Protein AF-A0A813E9H4-F1 (afdb_monomer_lite)

Radius of gyration: 18.12 Å; chains: 1; bounding box: 46×36×46 Å

Secondary structure (DSSP, 8-state):
-HHHHHH-HHHHHHHHHHHHHHHHHHHHHHTTT-EEEEETTS-EEEE-TTSEEEEE-TTS-EEEEEEEE-TTS-EEETTEEE--S--SSEEEEEESS-TTSEEEEEE-HHHHHHHHHHHT---------

Structure (mmCIF, N/CA/C/O backbone):
data_AF-A0A813E9H4-F1
#
_entry.id   AF-A0A813E9H4-F1
#
loop_
_atom_site.group_PDB
_atom_site.id
_atom_site.type_symbol
_atom_site.label_atom_id
_atom_site.label_alt_id
_atom_site.label_comp_id
_atom_site.label_asym_id
_atom_site.label_entity_id
_atom_site.label_seq_id
_atom_site.pdbx_PDB_ins_code
_atom_site.Cartn_x
_atom_site.Cartn_y
_atom_site.Cartn_z
_atom_site.occupancy
_atom_site.B_iso_or_equiv
_atom_site.auth_seq_id
_atom_site.auth_comp_id
_atom_site.auth_asym_id
_atom_site.auth_atom_id
_atom_site.pdbx_PDB_model_num
ATOM 1 N N . ASP A 1 1 ? -19.230 19.187 16.809 1.00 62.56 1 ASP A N 1
ATOM 2 C CA . ASP A 1 1 ? -20.503 19.617 17.437 1.00 62.56 1 ASP A CA 1
ATOM 3 C C . ASP A 1 1 ? -21.783 19.144 16.755 1.00 62.56 1 ASP A C 1
ATOM 5 O O . ASP A 1 1 ? -22.617 18.566 17.444 1.00 62.56 1 ASP A O 1
ATOM 9 N N . MET A 1 2 ? -21.968 19.304 15.435 1.00 72.81 2 MET A N 1
ATOM 10 C CA . MET A 1 2 ? -23.212 18.841 14.778 1.00 72.81 2 MET A CA 1
ATOM 11 C C . MET A 1 2 ? -23.450 17.320 14.848 1.00 72.81 2 MET A C 1
ATOM 13 O O . MET A 1 2 ? -24.586 16.900 15.048 1.00 72.81 2 MET A O 1
ATOM 17 N N . ALA A 1 3 ? -22.410 16.489 14.706 1.00 70.56 3 ALA A N 1
ATOM 18 C CA . ALA A 1 3 ? -22.546 15.026 14.771 1.00 70.56 3 ALA A CA 1
ATOM 19 C C . ALA A 1 3 ? -22.901 14.532 16.186 1.00 70.56 3 ALA A C 1
ATOM 21 O O . ALA A 1 3 ? -23.808 13.721 16.355 1.00 70.56 3 ALA A O 1
ATOM 22 N N . ARG A 1 4 ? -22.241 15.102 17.200 1.00 73.81 4 ARG A N 1
ATOM 23 C CA . ARG A 1 4 ? -22.442 14.797 18.621 1.00 73.81 4 ARG A CA 1
ATOM 24 C C . ARG A 1 4 ? -23.876 15.089 19.081 1.00 73.81 4 ARG A C 1
ATOM 26 O O . ARG A 1 4 ? -24.523 14.228 19.663 1.00 73.81 4 ARG A O 1
ATOM 33 N N . ARG A 1 5 ? -24.438 16.240 18.682 1.00 76.94 5 ARG A N 1
ATOM 34 C CA . ARG A 1 5 ? -25.845 16.601 18.961 1.00 76.94 5 ARG A CA 1
ATOM 35 C C . ARG A 1 5 ? -26.882 15.674 18.314 1.00 76.94 5 ARG A C 1
ATOM 37 O O . ARG A 1 5 ? -27.990 15.578 18.824 1.00 76.94 5 ARG A O 1
ATOM 44 N N . ARG A 1 6 ? -26.560 15.029 17.187 1.00 77.12 6 ARG A N 1
ATOM 45 C CA . ARG A 1 6 ? -27.494 14.152 16.451 1.00 77.12 6 ARG A CA 1
ATOM 46 C C . ARG A 1 6 ? -27.458 12.697 16.915 1.00 77.12 6 ARG A C 1
ATOM 48 O O . ARG A 1 6 ? -28.466 12.011 16.807 1.00 77.12 6 ARG A O 1
ATOM 55 N N . LEU A 1 7 ? -26.303 12.224 17.373 1.00 76.19 7 LEU A N 1
ATOM 56 C CA . LEU A 1 7 ? -26.088 10.826 17.759 1.00 76.19 7 LEU A CA 1
ATOM 57 C C . LEU A 1 7 ? -26.223 10.600 19.269 1.00 76.19 7 LEU A C 1
ATOM 59 O O . LEU A 1 7 ? -26.486 9.473 19.683 1.00 76.19 7 LEU A O 1
ATOM 63 N N . GLY A 1 8 ? -26.066 11.662 20.065 1.00 85.00 8 GLY A N 1
ATOM 64 C CA . GLY A 1 8 ? -25.872 11.573 21.507 1.00 85.00 8 GLY A CA 1
ATOM 65 C C . GLY A 1 8 ? -24.412 11.271 21.850 1.00 85.00 8 GLY A C 1
ATOM 66 O O . GLY A 1 8 ? -23.710 10.606 21.086 1.00 85.00 8 GLY A O 1
ATOM 67 N N . ASP A 1 9 ? -23.963 11.768 23.002 1.00 83.25 9 ASP A N 1
ATOM 68 C CA . ASP A 1 9 ? -22.560 11.708 23.436 1.00 83.25 9 ASP A CA 1
ATOM 69 C C . ASP A 1 9 ? -22.015 10.273 23.460 1.00 83.25 9 ASP A C 1
ATOM 71 O O . ASP A 1 9 ? -21.026 9.988 22.795 1.00 83.25 9 ASP A O 1
ATOM 75 N N . ALA A 1 10 ? -22.732 9.335 24.087 1.00 81.38 10 ALA A N 1
ATOM 76 C CA . ALA A 1 10 ? -22.283 7.946 24.202 1.00 81.38 10 ALA A CA 1
ATOM 77 C C . ALA A 1 10 ? -22.072 7.248 22.844 1.00 81.38 10 ALA A C 1
ATOM 79 O O . ALA A 1 10 ? -21.108 6.512 22.659 1.00 81.38 10 ALA A O 1
ATOM 80 N N . LYS A 1 11 ? -22.960 7.476 21.866 1.00 86.00 11 LYS A N 1
ATOM 81 C CA . LYS A 1 11 ? -22.832 6.869 20.531 1.00 86.00 11 LYS A CA 1
ATOM 82 C C . LYS A 1 11 ? -21.749 7.552 19.699 1.00 86.00 11 LYS A C 1
ATOM 84 O O . LYS A 1 11 ? -21.125 6.906 18.861 1.00 86.00 11 LYS A O 1
ATOM 89 N N . PHE A 1 12 ? -21.551 8.852 19.901 1.00 89.06 12 PHE A N 1
ATOM 90 C CA . PHE A 1 12 ? -20.469 9.589 19.264 1.00 89.06 12 PHE A CA 1
ATOM 91 C C . PHE A 1 12 ? -19.104 9.088 19.745 1.00 89.06 12 PHE A C 1
ATOM 93 O O . PHE A 1 12 ? -18.252 8.821 18.904 1.00 89.06 12 PHE A O 1
ATOM 100 N N . ASP A 1 13 ? -18.933 8.902 21.055 1.00 87.94 13 ASP A N 1
ATOM 101 C CA . ASP A 1 13 ? -17.671 8.444 21.643 1.00 87.94 13 ASP A CA 1
ATOM 102 C C . ASP A 1 13 ? -17.308 7.028 21.160 1.00 87.94 13 ASP A C 1
ATOM 104 O O . ASP A 1 13 ? -16.189 6.808 20.710 1.00 87.94 13 ASP A O 1
ATOM 108 N N . VAL A 1 14 ? -18.275 6.101 21.094 1.00 90.50 14 VAL A N 1
ATOM 109 C CA . VAL A 1 14 ? -18.043 4.752 20.529 1.00 90.50 14 VAL A CA 1
ATOM 110 C C . VAL A 1 14 ? -17.580 4.812 19.069 1.00 90.50 14 VAL A C 1
ATOM 112 O O . VAL A 1 14 ? -16.612 4.156 18.693 1.00 90.50 14 VAL A O 1
ATOM 115 N N . LEU A 1 15 ? -18.243 5.616 18.230 1.00 87.38 15 LEU A N 1
ATOM 116 C CA . LEU A 1 15 ? -17.857 5.758 16.820 1.00 87.38 15 LEU A CA 1
ATOM 117 C C . LEU A 1 15 ? -16.494 6.441 16.656 1.00 87.38 15 LEU A C 1
ATOM 119 O O . LEU A 1 15 ? -15.785 6.171 15.684 1.00 87.38 15 LEU A O 1
ATOM 123 N N . LEU A 1 16 ? -16.137 7.337 17.577 1.00 89.62 16 LEU A N 1
ATOM 124 C CA . LEU A 1 16 ? -14.833 7.983 17.598 1.00 89.62 16 LEU A CA 1
ATOM 125 C C . LEU A 1 16 ? -13.736 6.964 17.926 1.00 89.62 16 LEU A C 1
ATOM 127 O O . LEU A 1 16 ? -12.776 6.860 17.164 1.00 89.62 16 LEU A O 1
ATOM 131 N N . ASP A 1 17 ? -13.926 6.160 18.971 1.00 91.44 17 ASP A N 1
ATOM 132 C CA . ASP A 1 17 ? -12.997 5.094 19.360 1.00 91.44 17 ASP A CA 1
ATOM 133 C C . ASP A 1 17 ? -12.805 4.071 18.227 1.00 91.44 17 ASP A C 1
ATOM 135 O O . ASP A 1 17 ? -11.680 3.678 17.900 1.00 91.44 17 ASP A O 1
ATOM 139 N N . GLU A 1 18 ? -13.894 3.672 17.562 1.00 88.81 18 GLU A N 1
ATOM 140 C CA . GLU A 1 18 ? -13.848 2.785 16.395 1.00 88.81 18 GLU A CA 1
ATOM 141 C C . GLU A 1 18 ? -13.059 3.407 15.233 1.00 88.81 18 GLU A C 1
ATOM 143 O O . GLU A 1 18 ? -12.220 2.742 14.612 1.00 88.81 18 GLU A O 1
ATOM 148 N N . ALA A 1 19 ? -13.286 4.690 14.942 1.00 87.81 19 ALA A N 1
ATOM 149 C CA . ALA A 1 19 ? -12.574 5.402 13.887 1.00 87.81 19 ALA A CA 1
ATOM 150 C C . ALA A 1 19 ? -11.073 5.536 14.195 1.00 87.81 19 ALA A C 1
ATOM 152 O O . ALA A 1 19 ? -10.241 5.339 13.303 1.00 87.81 19 ALA A O 1
ATOM 153 N N . GLU A 1 20 ? -10.708 5.817 15.447 1.00 91.25 20 GLU A N 1
ATOM 154 C CA . GLU A 1 20 ? -9.315 5.884 15.891 1.00 91.25 20 GLU A CA 1
ATOM 155 C C . GLU A 1 20 ? -8.624 4.519 15.808 1.00 91.25 20 GLU A C 1
ATOM 157 O O . GLU A 1 20 ? -7.501 4.416 15.294 1.00 91.25 20 GLU A O 1
ATOM 162 N N . ALA A 1 21 ? -9.304 3.451 16.231 1.00 88.94 21 ALA A N 1
ATOM 163 C CA . ALA A 1 21 ? -8.806 2.087 16.110 1.00 88.94 21 ALA A CA 1
ATOM 164 C C . ALA A 1 21 ? -8.565 1.704 14.640 1.00 88.94 21 ALA A C 1
ATOM 166 O O . ALA A 1 21 ? -7.503 1.166 14.300 1.00 88.94 21 ALA A O 1
ATOM 167 N N . LEU A 1 22 ? -9.500 2.043 13.746 1.00 86.88 22 LEU A N 1
ATOM 168 C CA . LEU A 1 22 ? -9.362 1.826 12.305 1.00 86.88 22 LEU A CA 1
ATOM 169 C C . LEU A 1 22 ? -8.203 2.632 11.710 1.00 86.88 22 LEU A C 1
ATOM 171 O O . LEU A 1 22 ? -7.400 2.080 10.953 1.00 86.88 22 LEU A O 1
ATOM 175 N N . ALA A 1 23 ? -8.061 3.906 12.078 1.00 86.75 23 ALA A N 1
ATOM 176 C CA . ALA A 1 23 ? -6.966 4.754 11.614 1.00 86.75 23 ALA A CA 1
ATOM 177 C C . ALA A 1 23 ? -5.598 4.217 12.072 1.00 86.75 23 ALA A C 1
ATOM 179 O O . ALA A 1 23 ? -4.649 4.141 11.282 1.00 86.75 23 ALA A O 1
ATOM 180 N N . LYS A 1 24 ? -5.497 3.776 13.331 1.00 89.38 24 LYS A N 1
ATOM 181 C CA . LYS A 1 24 ? -4.283 3.170 13.893 1.00 89.38 24 LYS A CA 1
ATOM 182 C C . LYS A 1 24 ? -3.935 1.851 13.203 1.00 89.38 24 LYS A C 1
ATOM 184 O O . LYS A 1 24 ? -2.768 1.628 12.856 1.00 89.38 24 LYS A O 1
ATOM 189 N N . LYS A 1 25 ? -4.938 1.002 12.950 1.00 88.06 25 LYS A N 1
ATOM 190 C CA . LYS A 1 25 ? -4.781 -0.247 12.192 1.00 88.06 25 LYS A CA 1
ATOM 191 C C . LYS A 1 25 ? -4.269 0.052 10.787 1.00 88.06 25 LYS A C 1
ATOM 193 O O . LYS A 1 25 ? -3.229 -0.473 10.393 1.00 88.06 25 LYS A O 1
ATOM 198 N N . PHE A 1 26 ? -4.919 0.967 10.073 1.00 89.50 26 PHE A N 1
ATOM 199 C CA . PHE A 1 26 ? -4.519 1.368 8.728 1.00 89.50 26 PHE A CA 1
ATOM 200 C C . PHE A 1 26 ? -3.065 1.854 8.676 1.00 89.50 26 PHE A C 1
ATOM 202 O O . PHE A 1 26 ? -2.272 1.342 7.886 1.00 89.50 26 PHE A O 1
ATOM 209 N N . LYS A 1 27 ? -2.683 2.774 9.571 1.00 88.62 27 LYS A N 1
ATOM 210 C CA . LYS A 1 27 ? -1.324 3.335 9.653 1.00 88.62 27 LYS A CA 1
ATOM 211 C C . LYS A 1 27 ? -0.255 2.267 9.911 1.00 88.62 27 LYS A C 1
ATOM 213 O O . LYS A 1 27 ? 0.841 2.316 9.347 1.00 88.62 27 LYS A O 1
ATOM 218 N N . THR A 1 28 ? -0.577 1.279 10.739 1.00 89.44 28 THR A N 1
ATOM 219 C CA . THR A 1 28 ? 0.324 0.154 11.017 1.00 89.44 28 THR A CA 1
ATOM 220 C C . THR A 1 28 ? 0.500 -0.719 9.778 1.00 89.44 28 THR A C 1
ATOM 222 O O . THR A 1 28 ? 1.627 -1.024 9.389 1.00 89.44 28 THR A O 1
ATOM 225 N N . ARG A 1 29 ? -0.601 -1.077 9.108 1.00 90.31 29 ARG A N 1
ATOM 226 C CA . ARG A 1 29 ? -0.572 -1.974 7.946 1.00 90.31 29 ARG A CA 1
ATOM 227 C C . ARG A 1 29 ? 0.103 -1.308 6.744 1.00 90.31 29 ARG A C 1
ATOM 229 O O . ARG A 1 29 ? 1.038 -1.881 6.186 1.00 90.31 29 ARG A O 1
ATOM 236 N N . ILE A 1 30 ? -0.275 -0.070 6.401 1.00 90.50 30 ILE A N 1
ATOM 237 C CA . ILE A 1 30 ? 0.227 0.644 5.210 1.00 90.50 30 ILE A CA 1
ATOM 238 C C . ILE A 1 30 ? 1.752 0.798 5.196 1.00 90.50 30 ILE A C 1
ATOM 240 O O . ILE A 1 30 ? 2.358 0.854 4.128 1.00 90.50 30 ILE A O 1
ATOM 244 N N . THR A 1 31 ? 2.397 0.795 6.367 1.00 88.62 31 THR A N 1
ATOM 245 C CA . THR A 1 31 ? 3.859 0.877 6.496 1.00 88.62 31 THR A CA 1
ATOM 246 C C . THR A 1 31 ? 4.582 -0.205 5.683 1.00 88.62 31 THR A C 1
ATOM 248 O O . THR A 1 31 ? 5.653 0.069 5.143 1.00 88.62 31 THR A O 1
ATOM 251 N N . LYS A 1 32 ? 3.979 -1.391 5.513 1.00 86.00 32 LYS A N 1
ATOM 252 C CA . LYS A 1 32 ? 4.536 -2.489 4.703 1.00 86.00 32 LYS A CA 1
ATOM 253 C C . LYS A 1 32 ? 4.607 -2.156 3.211 1.00 86.00 32 LYS A C 1
ATOM 255 O O . LYS A 1 32 ? 5.595 -2.477 2.555 1.00 86.00 32 LYS A O 1
ATOM 260 N N . ALA A 1 33 ? 3.580 -1.486 2.695 1.00 88.69 33 ALA A N 1
ATOM 261 C CA . ALA A 1 33 ? 3.454 -1.123 1.285 1.00 88.69 33 ALA A CA 1
ATOM 262 C C . ALA A 1 33 ? 4.000 0.279 0.968 1.00 88.69 33 ALA A C 1
ATOM 264 O O . ALA A 1 33 ? 4.099 0.648 -0.197 1.00 88.69 33 ALA A O 1
ATOM 265 N N . ARG A 1 34 ? 4.350 1.076 1.983 1.00 90.25 34 ARG A N 1
ATOM 266 C CA . ARG A 1 34 ? 4.820 2.454 1.816 1.00 90.25 34 ARG A CA 1
ATOM 267 C C . ARG A 1 34 ? 6.177 2.510 1.108 1.00 90.25 34 ARG A C 1
ATOM 269 O O . ARG A 1 34 ? 7.093 1.752 1.435 1.00 90.25 34 ARG A O 1
ATOM 276 N N . GLY A 1 35 ? 6.341 3.490 0.221 1.00 88.12 35 GLY A N 1
ATOM 277 C CA . GLY A 1 35 ? 7.623 3.786 -0.416 1.00 88.12 35 GLY A CA 1
ATOM 278 C C . GLY A 1 35 ? 7.506 4.151 -1.889 1.00 88.12 35 GLY A C 1
ATOM 279 O O . GLY A 1 35 ? 6.419 4.450 -2.380 1.00 88.12 35 GLY A O 1
ATOM 280 N N . PHE A 1 36 ? 8.655 4.129 -2.562 1.00 89.62 36 PHE A N 1
ATOM 281 C CA . PHE A 1 36 ? 8.770 4.267 -4.008 1.00 89.62 36 PHE A CA 1
ATOM 282 C C . PHE A 1 36 ? 9.145 2.922 -4.614 1.00 89.62 36 PHE A C 1
ATOM 284 O O . PHE A 1 36 ? 9.996 2.205 -4.076 1.00 89.62 36 PHE A O 1
ATOM 291 N N . PHE A 1 37 ? 8.512 2.601 -5.731 1.00 91.00 37 PHE A N 1
ATOM 292 C CA . PHE A 1 37 ? 8.686 1.338 -6.418 1.00 91.00 37 PHE A CA 1
ATOM 293 C C . PHE A 1 37 ? 8.713 1.538 -7.925 1.00 91.00 37 PHE A C 1
ATOM 295 O O . PHE A 1 37 ? 8.247 2.552 -8.440 1.00 91.00 37 PHE A O 1
ATOM 302 N N . GLN A 1 38 ? 9.214 0.532 -8.625 1.00 90.38 38 GLN A N 1
ATOM 303 C CA . GLN A 1 38 ? 9.173 0.454 -10.074 1.00 90.38 38 GLN A CA 1
ATOM 304 C C . GLN A 1 38 ? 8.600 -0.899 -10.492 1.00 90.38 38 GLN A C 1
ATOM 306 O O . GLN A 1 38 ? 8.978 -1.938 -9.945 1.00 90.38 38 GLN A O 1
ATOM 311 N N . SER A 1 39 ? 7.676 -0.898 -11.449 1.00 90.50 39 SER A N 1
ATOM 312 C CA . SER A 1 39 ? 7.187 -2.125 -12.085 1.00 90.50 39 SER A CA 1
ATOM 313 C C . SER A 1 39 ? 8.013 -2.478 -13.325 1.00 90.50 39 SER A C 1
ATOM 315 O O . SER A 1 39 ? 8.693 -1.629 -13.897 1.00 90.50 39 SER A O 1
ATOM 317 N N . GLY A 1 40 ? 7.942 -3.736 -13.775 1.00 85.69 40 GLY A N 1
ATOM 318 C CA . GLY A 1 40 ? 8.734 -4.227 -14.917 1.00 85.69 40 GLY A CA 1
ATOM 319 C C . GLY A 1 40 ? 8.481 -3.498 -16.245 1.00 85.69 40 GLY A C 1
ATOM 320 O O . GLY A 1 40 ? 9.354 -3.462 -17.101 1.00 85.69 40 GLY A O 1
ATOM 321 N N . ASN A 1 41 ? 7.323 -2.854 -16.397 1.00 87.31 41 ASN A N 1
ATOM 322 C CA . ASN A 1 41 ? 6.992 -1.992 -17.538 1.00 87.31 41 ASN A CA 1
ATOM 323 C C . ASN A 1 41 ? 7.477 -0.535 -17.377 1.00 87.31 41 ASN A C 1
ATOM 325 O O . ASN A 1 41 ? 7.078 0.334 -18.145 1.00 87.31 41 ASN A O 1
ATOM 329 N N . GLY A 1 42 ? 8.292 -0.246 -16.361 1.00 85.69 42 GLY A N 1
ATOM 330 C CA . GLY A 1 42 ? 8.930 1.053 -16.174 1.00 85.69 42 GLY A CA 1
ATOM 331 C C . GLY A 1 42 ? 8.070 2.136 -15.522 1.00 85.69 42 GLY A C 1
ATOM 332 O O . GLY A 1 42 ? 8.538 3.267 -15.420 1.00 85.69 42 GLY A O 1
ATOM 333 N N . ILE A 1 43 ? 6.857 1.818 -15.055 1.00 89.94 43 ILE A N 1
ATOM 334 C CA . ILE A 1 43 ? 6.033 2.760 -14.284 1.00 89.94 43 ILE A CA 1
ATOM 335 C C . ILE A 1 43 ? 6.628 2.920 -12.883 1.00 89.94 43 ILE A C 1
ATOM 337 O O . ILE A 1 43 ? 6.944 1.936 -12.206 1.00 89.94 43 ILE A O 1
ATOM 341 N N . VAL A 1 44 ? 6.753 4.171 -12.444 1.00 91.62 44 VAL A N 1
ATOM 342 C CA . VAL A 1 44 ? 7.148 4.516 -11.077 1.00 91.62 44 VAL A CA 1
ATOM 343 C C . VAL A 1 44 ? 5.905 4.630 -10.214 1.00 91.62 44 VAL A C 1
ATOM 345 O O . VAL A 1 44 ? 4.967 5.342 -10.560 1.00 91.62 44 VAL A O 1
ATOM 348 N N . TRP A 1 45 ? 5.926 3.983 -9.058 1.00 92.19 45 TRP A N 1
ATOM 349 C CA . TRP A 1 45 ? 4.844 3.989 -8.086 1.00 92.19 45 TRP A CA 1
ATOM 350 C C . TRP A 1 45 ? 5.301 4.617 -6.778 1.00 92.19 45 TRP A C 1
ATOM 352 O O . TRP A 1 45 ? 6.395 4.347 -6.290 1.00 92.19 45 TRP A O 1
ATOM 362 N N . GLN A 1 46 ? 4.441 5.424 -6.175 1.00 92.31 46 GLN A N 1
ATOM 363 C CA . GLN A 1 46 ? 4.626 5.982 -4.845 1.00 92.31 46 GLN A CA 1
ATOM 364 C C . GLN A 1 46 ? 3.400 5.659 -3.997 1.00 92.31 46 GLN A C 1
ATOM 366 O O . GLN A 1 46 ? 2.285 6.044 -4.345 1.00 92.31 46 GLN A O 1
ATOM 371 N N . VAL A 1 47 ? 3.617 5.001 -2.862 1.00 92.19 47 VAL A N 1
ATOM 372 C CA . VAL A 1 47 ? 2.585 4.759 -1.849 1.00 92.19 47 VAL A CA 1
ATOM 373 C C . VAL A 1 47 ? 2.835 5.696 -0.674 1.00 92.19 47 VAL A C 1
ATOM 375 O O . VAL A 1 47 ? 3.878 5.618 -0.014 1.00 92.19 47 VAL A O 1
ATOM 378 N N . LEU A 1 48 ? 1.883 6.593 -0.432 1.00 90.81 48 LEU A N 1
ATOM 379 C CA . LEU A 1 48 ? 1.953 7.621 0.601 1.00 90.81 48 LEU A CA 1
ATOM 380 C C . LEU A 1 48 ? 1.399 7.122 1.953 1.00 90.81 48 LEU A C 1
ATOM 382 O O . LEU A 1 48 ? 0.661 6.133 1.988 1.00 90.81 48 LEU A O 1
ATOM 386 N N . PRO A 1 49 ? 1.751 7.765 3.085 1.00 89.12 49 PRO A N 1
ATOM 387 C CA . PRO A 1 49 ? 1.322 7.337 4.422 1.00 89.12 49 PRO A CA 1
ATOM 388 C C . PRO A 1 49 ? -0.198 7.253 4.616 1.00 89.12 49 PRO A C 1
ATOM 390 O O . PRO A 1 49 ? -0.671 6.430 5.392 1.00 89.12 49 PRO A O 1
ATOM 393 N N . GLU A 1 50 ? -0.957 8.088 3.916 1.00 89.81 50 GLU A N 1
ATOM 394 C CA . GLU A 1 50 ? -2.420 8.119 3.944 1.00 89.81 50 GLU A CA 1
ATOM 395 C C . GLU A 1 50 ? -3.076 7.043 3.062 1.00 89.81 50 GLU A C 1
ATOM 397 O O . GLU A 1 50 ? -4.301 6.952 3.000 1.00 89.81 50 GLU A O 1
ATOM 402 N N . GLY A 1 51 ? -2.277 6.226 2.368 1.00 89.56 51 GLY A N 1
ATOM 403 C CA . GLY A 1 51 ? -2.762 5.169 1.485 1.00 89.56 51 GLY A CA 1
ATOM 404 C C . GLY A 1 51 ? -2.946 5.577 0.034 1.00 89.56 51 GLY A C 1
ATOM 405 O O . GLY A 1 51 ? -3.250 4.719 -0.788 1.00 89.56 51 GLY A O 1
ATOM 406 N N . SER A 1 52 ? -2.767 6.852 -0.311 1.00 93.81 52 SER A N 1
ATOM 407 C CA . SER A 1 52 ? -2.796 7.296 -1.705 1.00 93.81 52 SER A CA 1
ATOM 408 C C . SER A 1 52 ? -1.666 6.638 -2.496 1.00 93.81 52 SER A C 1
ATOM 410 O O . SER A 1 52 ? -0.513 6.624 -2.058 1.00 93.81 52 SER A O 1
ATOM 412 N N . VAL A 1 53 ? -1.987 6.147 -3.687 1.00 94.31 53 VAL A N 1
ATOM 413 C CA . VAL A 1 53 ? -1.035 5.554 -4.625 1.00 94.31 53 VAL A CA 1
ATOM 414 C C . VAL A 1 53 ? -0.939 6.457 -5.844 1.00 94.31 53 VAL A C 1
ATOM 416 O O . VAL A 1 53 ? -1.950 6.823 -6.443 1.00 94.31 53 VAL A O 1
ATOM 419 N N . LYS A 1 54 ? 0.282 6.837 -6.211 1.00 94.25 54 LYS A N 1
ATOM 420 C CA . LYS A 1 54 ? 0.569 7.663 -7.385 1.00 94.25 54 LYS A CA 1
ATOM 421 C C . LYS A 1 54 ? 1.458 6.876 -8.334 1.00 94.25 54 LYS A C 1
ATOM 423 O O . LYS A 1 54 ? 2.527 6.436 -7.927 1.00 94.25 54 LYS A O 1
ATOM 428 N N . GLY A 1 55 ? 1.015 6.706 -9.573 1.00 92.94 55 GLY A N 1
ATOM 429 C CA . GLY A 1 55 ? 1.807 6.125 -10.653 1.00 92.94 55 GLY A CA 1
ATOM 430 C C . GLY A 1 55 ? 2.260 7.200 -11.638 1.00 92.94 55 GLY A C 1
ATOM 431 O O . GLY A 1 55 ? 1.517 8.148 -11.900 1.00 92.94 55 GLY A O 1
ATOM 432 N N . LEU A 1 56 ? 3.459 7.051 -12.189 1.00 92.44 56 LEU A N 1
ATOM 433 C CA . LEU A 1 56 ? 3.992 7.877 -13.268 1.00 92.44 56 LEU A CA 1
ATOM 434 C C . LEU A 1 56 ? 4.505 6.966 -14.380 1.00 92.44 56 LEU A C 1
ATOM 436 O O . LEU A 1 56 ? 5.450 6.199 -14.179 1.00 92.44 56 LEU A O 1
ATOM 440 N N . HIS A 1 57 ? 3.865 7.045 -15.541 1.00 91.50 57 HIS A N 1
ATOM 441 C CA . HIS A 1 57 ? 4.322 6.370 -16.747 1.00 91.50 57 HIS A CA 1
ATOM 442 C C . HIS A 1 57 ? 5.547 7.063 -17.347 1.00 91.50 57 HIS A C 1
ATOM 444 O O . HIS A 1 57 ? 5.820 8.235 -17.088 1.00 91.50 57 HIS A O 1
ATOM 450 N N . GLN A 1 58 ? 6.252 6.337 -18.215 1.00 86.94 58 GLN A N 1
ATOM 451 C CA . GLN A 1 58 ? 7.391 6.862 -18.972 1.00 86.94 58 GLN A CA 1
ATOM 452 C C . GLN A 1 58 ? 7.004 7.998 -19.931 1.00 86.94 58 GLN A C 1
ATOM 454 O O . GLN A 1 58 ? 7.820 8.874 -20.192 1.00 86.94 58 GLN A O 1
ATOM 459 N N . ASP A 1 59 ? 5.759 8.013 -20.413 1.00 88.88 59 ASP A N 1
ATOM 460 C CA . ASP A 1 59 ? 5.205 9.076 -21.262 1.00 88.88 59 ASP A CA 1
ATOM 461 C C . ASP A 1 59 ? 4.762 10.327 -20.473 1.00 88.88 59 ASP A C 1
ATOM 463 O O . ASP A 1 59 ? 4.310 11.308 -21.060 1.00 88.88 59 ASP A O 1
ATOM 467 N N . GLY A 1 60 ? 4.887 10.307 -19.140 1.00 86.56 60 GLY A N 1
ATOM 468 C CA . GLY A 1 60 ? 4.490 11.395 -18.246 1.00 86.56 60 GLY A CA 1
ATOM 469 C C . GLY A 1 60 ? 3.036 11.338 -17.765 1.00 86.56 60 GLY A C 1
ATOM 470 O O . GLY A 1 60 ? 2.647 12.155 -16.920 1.00 86.56 60 GLY A O 1
ATOM 471 N N . SER A 1 61 ? 2.232 10.379 -18.235 1.00 92.56 61 SER A N 1
ATOM 472 C CA . SER A 1 61 ? 0.866 10.190 -17.748 1.00 92.56 61 SER A CA 1
ATOM 473 C C . SER A 1 61 ? 0.847 9.740 -16.282 1.00 92.56 61 SER A C 1
ATOM 475 O O . SER A 1 61 ? 1.745 9.055 -15.780 1.00 92.56 61 SER A O 1
ATOM 477 N N . ARG A 1 62 ? -0.175 10.195 -15.549 1.00 93.31 62 ARG A N 1
ATOM 478 C CA . ARG A 1 62 ? -0.277 10.028 -14.094 1.00 93.31 62 ARG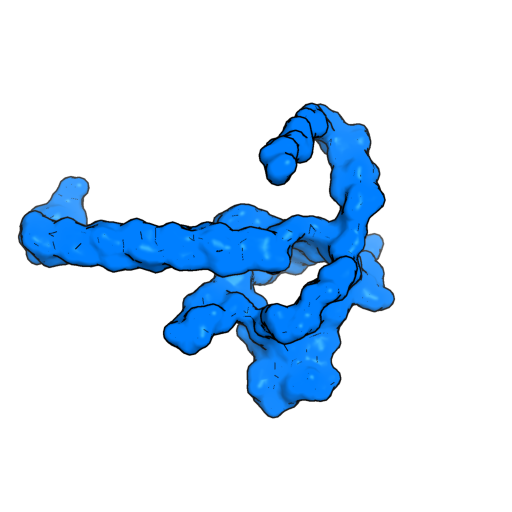 A CA 1
ATOM 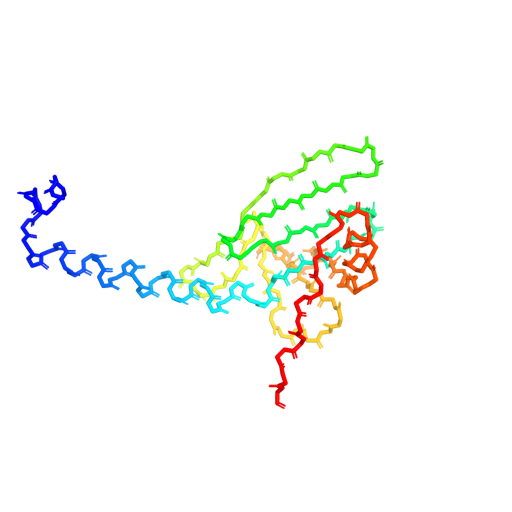479 C C . ARG A 1 62 ? -1.428 9.102 -13.742 1.00 93.31 62 ARG A C 1
ATOM 481 O O . ARG A 1 62 ? -2.557 9.335 -14.162 1.00 93.31 62 ARG A O 1
ATOM 488 N N . ILE A 1 63 ? -1.156 8.129 -12.882 1.00 92.56 63 ILE A N 1
ATOM 489 C CA . ILE A 1 63 ? -2.155 7.225 -12.313 1.00 92.56 63 ILE A CA 1
ATOM 490 C C . ILE A 1 63 ? -2.395 7.604 -10.855 1.00 92.56 63 ILE A C 1
ATOM 492 O O . ILE A 1 63 ? -1.472 7.991 -10.133 1.00 92.56 63 ILE A O 1
ATOM 496 N N . ARG A 1 64 ? -3.645 7.485 -10.413 1.00 94.19 64 ARG A N 1
ATOM 497 C CA . ARG A 1 64 ? -4.033 7.645 -9.013 1.00 94.19 64 ARG A CA 1
ATOM 498 C C . ARG A 1 64 ? -4.839 6.432 -8.588 1.00 94.19 64 ARG A C 1
ATOM 500 O O . ARG A 1 64 ? -5.767 6.048 -9.289 1.00 94.19 64 ARG A O 1
ATOM 507 N N . ASP A 1 65 ? -4.491 5.878 -7.441 1.00 94.31 65 ASP A N 1
ATOM 508 C CA . ASP A 1 65 ? -5.208 4.772 -6.814 1.00 94.31 65 ASP A CA 1
ATOM 509 C C . ASP A 1 65 ? -5.124 4.916 -5.283 1.00 94.31 65 ASP A C 1
ATOM 511 O O . ASP A 1 65 ? -4.573 5.897 -4.765 1.00 94.31 65 ASP A O 1
ATOM 515 N N . LYS A 1 66 ? -5.683 3.968 -4.534 1.00 94.94 66 LYS A N 1
ATOM 516 C CA . LYS A 1 66 ? -5.688 3.979 -3.074 1.00 94.94 66 LYS A CA 1
ATOM 517 C C . LYS A 1 66 ? -5.556 2.572 -2.502 1.00 94.94 66 LYS A C 1
ATOM 519 O O . LYS A 1 66 ? -6.297 1.666 -2.867 1.00 94.94 66 LYS A O 1
ATOM 524 N N . VAL A 1 67 ? -4.667 2.432 -1.522 1.00 94.25 67 VAL A N 1
ATOM 525 C CA . VAL A 1 67 ? -4.578 1.243 -0.678 1.00 94.25 67 VAL A CA 1
ATOM 526 C C . VAL A 1 67 ? -5.704 1.256 0.349 1.00 94.25 67 VAL A C 1
ATOM 528 O O . VAL A 1 67 ? -5.926 2.254 1.039 1.00 94.25 67 VAL A O 1
ATOM 531 N N . GLN A 1 68 ? -6.380 0.125 0.494 1.00 93.19 68 GLN A N 1
ATOM 532 C CA . GLN A 1 68 ? -7.408 -0.098 1.503 1.00 93.19 68 GLN A CA 1
ATOM 533 C C . GLN A 1 68 ? -7.048 -1.306 2.367 1.00 93.19 68 GLN A C 1
ATOM 535 O O . GLN A 1 68 ? -6.361 -2.220 1.914 1.00 93.19 68 GLN A O 1
ATOM 540 N N . VAL A 1 69 ? -7.512 -1.306 3.618 1.00 91.31 69 VAL A N 1
ATOM 541 C CA . VAL A 1 69 ? -7.484 -2.495 4.477 1.00 91.31 69 VAL A CA 1
ATOM 542 C C . VAL A 1 69 ? -8.864 -3.132 4.402 1.00 91.31 69 VAL A C 1
ATOM 544 O O . VAL A 1 69 ? -9.861 -2.506 4.752 1.00 91.31 69 VAL A O 1
ATOM 547 N N . THR A 1 70 ? -8.914 -4.358 3.898 1.00 89.62 70 THR A N 1
ATOM 548 C CA . THR A 1 70 ? -10.144 -5.151 3.781 1.00 89.62 70 THR A CA 1
ATOM 549 C C . THR A 1 70 ? -10.626 -5.653 5.146 1.00 89.62 70 THR A C 1
ATOM 551 O O . THR A 1 70 ? -9.879 -5.621 6.127 1.00 89.62 70 THR A O 1
ATOM 554 N N . GLY A 1 71 ? -11.868 -6.152 5.208 1.00 85.38 71 GLY A N 1
ATOM 555 C CA . GLY A 1 71 ? -12.425 -6.771 6.420 1.00 85.38 71 GLY A CA 1
ATOM 556 C C . GLY A 1 71 ? -11.556 -7.912 6.961 1.00 85.38 71 GLY A C 1
ATOM 557 O O . GLY A 1 71 ? -11.337 -7.994 8.167 1.00 85.38 71 GLY A O 1
ATOM 558 N N . ASP A 1 72 ? -10.935 -8.681 6.063 1.00 88.19 72 ASP A N 1
ATOM 559 C CA . ASP A 1 72 ? -10.020 -9.787 6.383 1.00 88.19 72 ASP A CA 1
ATOM 560 C C . ASP A 1 72 ? -8.594 -9.320 6.744 1.00 88.19 72 ASP A C 1
ATOM 562 O O . ASP A 1 72 ? -7.633 -10.084 6.649 1.00 88.19 72 ASP A O 1
ATOM 566 N N . ASP A 1 73 ? -8.434 -8.040 7.095 1.00 88.88 73 ASP A N 1
ATOM 567 C CA . ASP A 1 73 ? -7.162 -7.390 7.415 1.00 88.88 73 ASP A CA 1
ATOM 568 C C . ASP A 1 73 ? -6.102 -7.498 6.307 1.00 88.88 73 ASP A C 1
ATOM 570 O O . ASP A 1 73 ? -4.913 -7.566 6.587 1.00 88.88 73 ASP A O 1
ATOM 574 N N . ARG A 1 74 ? -6.477 -7.495 5.023 1.00 90.94 74 ARG A N 1
ATOM 575 C CA . ARG A 1 74 ? -5.505 -7.503 3.908 1.00 90.94 74 ARG A CA 1
ATOM 576 C C . ARG A 1 74 ? -5.379 -6.138 3.249 1.00 90.94 74 ARG A C 1
ATOM 578 O O . ARG A 1 74 ? -6.390 -5.461 3.067 1.00 90.94 74 ARG A O 1
ATOM 585 N N . LEU A 1 75 ? -4.162 -5.762 2.851 1.00 92.94 75 LEU A N 1
ATOM 586 C CA . LEU A 1 75 ? -3.916 -4.560 2.051 1.00 92.94 75 LEU A CA 1
ATOM 587 C C . LEU A 1 75 ? -4.289 -4.812 0.591 1.00 92.94 75 LEU A C 1
ATOM 589 O O . LEU A 1 75 ? -3.821 -5.782 0.001 1.00 92.94 75 LEU A O 1
ATOM 593 N N . GLN A 1 76 ? -5.098 -3.930 0.014 1.00 93.94 76 GLN A N 1
ATOM 594 C CA . GLN A 1 76 ? -5.636 -4.073 -1.337 1.00 93.94 76 GLN A CA 1
ATOM 595 C C . GLN A 1 76 ? -5.491 -2.774 -2.138 1.00 93.94 76 GLN A C 1
ATOM 597 O O . GLN A 1 76 ? -5.712 -1.694 -1.595 1.00 93.94 76 GLN A O 1
ATOM 602 N N . ILE A 1 77 ? -5.167 -2.893 -3.427 1.00 93.38 77 ILE A N 1
ATOM 603 C CA . ILE A 1 77 ? -5.216 -1.831 -4.443 1.00 93.38 77 ILE A CA 1
ATOM 604 C C . ILE A 1 77 ? -6.023 -2.373 -5.622 1.00 93.38 77 ILE A C 1
ATOM 606 O O . ILE A 1 77 ? -5.639 -3.382 -6.218 1.00 93.38 77 ILE A O 1
ATOM 610 N N . GLY A 1 78 ? -7.150 -1.740 -5.956 1.00 89.50 78 GLY A N 1
ATOM 611 C CA . GLY A 1 78 ? -8.050 -2.262 -6.989 1.00 89.50 78 GLY A CA 1
ATOM 612 C C . GLY A 1 78 ? -8.389 -3.747 -6.744 1.00 89.50 78 GLY A C 1
ATOM 613 O O . GLY A 1 78 ? -8.809 -4.082 -5.636 1.00 89.50 78 GLY A O 1
ATOM 614 N N . PRO A 1 79 ? -8.202 -4.657 -7.721 1.00 90.50 79 PRO A N 1
ATOM 615 C CA . PRO A 1 79 ? -8.437 -6.095 -7.549 1.00 90.50 79 PRO A CA 1
ATOM 616 C C . PRO A 1 79 ? -7.239 -6.871 -6.966 1.00 90.50 79 PRO A C 1
ATOM 618 O O . PRO A 1 79 ? -7.298 -8.101 -6.886 1.00 90.50 79 PRO A O 1
ATOM 621 N N . PHE A 1 80 ? -6.144 -6.198 -6.597 1.00 93.31 80 PHE A N 1
ATOM 622 C CA . PHE A 1 80 ? -4.916 -6.843 -6.139 1.00 93.31 80 PHE A CA 1
ATOM 623 C C . PHE A 1 80 ? -4.710 -6.713 -4.633 1.00 93.31 80 PHE A C 1
ATOM 625 O O . PHE A 1 80 ? -4.922 -5.654 -4.050 1.00 93.31 80 PHE A O 1
ATOM 632 N N . VAL A 1 81 ? -4.232 -7.783 -4.009 1.00 93.88 81 VAL A N 1
ATOM 633 C CA . VAL A 1 81 ? -3.963 -7.900 -2.577 1.00 93.88 81 VAL A CA 1
ATOM 634 C C . VAL A 1 81 ? -2.470 -8.094 -2.354 1.00 93.88 81 VAL A C 1
ATOM 636 O O . VAL A 1 81 ? -1.824 -8.845 -3.079 1.00 93.88 81 VAL A O 1
ATOM 639 N N . LEU A 1 82 ? -1.913 -7.428 -1.347 1.00 92.81 82 LEU A N 1
ATOM 640 C CA . LEU A 1 82 ? -0.502 -7.558 -1.006 1.00 92.81 82 LEU A CA 1
ATOM 641 C C . LEU A 1 82 ? -0.180 -8.986 -0.539 1.00 92.81 82 LEU A C 1
ATOM 643 O O . LEU A 1 82 ? -0.789 -9.494 0.404 1.00 92.81 82 LEU A O 1
ATOM 647 N N . ASP A 1 83 ? 0.821 -9.605 -1.158 1.00 91.31 83 ASP A N 1
ATOM 648 C CA . ASP A 1 83 ? 1.434 -10.835 -0.669 1.00 91.31 83 ASP A CA 1
ATOM 649 C C . ASP A 1 83 ? 2.411 -10.511 0.464 1.00 91.31 83 ASP A C 1
ATOM 651 O O . ASP A 1 83 ? 3.552 -10.105 0.246 1.00 91.31 83 ASP A O 1
ATOM 655 N N . GLU A 1 84 ? 1.955 -10.694 1.699 1.00 86.31 84 GLU A N 1
ATOM 656 C CA . GLU A 1 84 ? 2.776 -10.467 2.891 1.00 86.31 84 GLU A CA 1
ATOM 657 C C . GLU A 1 84 ? 3.688 -11.640 3.250 1.00 86.31 84 GLU A C 1
ATOM 659 O O . GLU A 1 84 ? 4.498 -11.509 4.167 1.00 86.31 84 GLU A O 1
ATOM 664 N N . LYS A 1 85 ? 3.580 -12.780 2.554 1.00 83.56 85 LYS A N 1
ATOM 665 C CA . LYS A 1 85 ? 4.446 -13.939 2.811 1.00 83.56 85 LYS A CA 1
ATOM 666 C C . LYS A 1 85 ? 5.834 -13.742 2.210 1.00 83.56 85 LYS A C 1
ATOM 668 O O . LYS A 1 85 ? 6.806 -14.293 2.720 1.00 83.56 85 LYS A O 1
ATOM 673 N N . LYS A 1 86 ? 5.938 -12.960 1.131 1.00 73.75 86 LYS A N 1
ATOM 674 C CA . LYS A 1 86 ? 7.204 -12.672 0.452 1.00 73.75 86 LYS A CA 1
ATOM 675 C C . LYS A 1 86 ? 7.847 -11.414 1.022 1.00 73.75 86 LYS A C 1
ATOM 677 O O . LYS A 1 86 ? 7.448 -10.296 0.718 1.00 73.75 86 LYS A O 1
ATOM 682 N N . THR A 1 87 ? 8.898 -11.597 1.812 1.00 64.94 87 THR A N 1
ATOM 683 C CA . THR A 1 87 ? 9.752 -10.505 2.291 1.00 64.94 87 THR A CA 1
ATOM 684 C C . THR A 1 87 ? 10.997 -10.399 1.405 1.00 64.94 87 THR A C 1
ATOM 686 O O . THR A 1 87 ? 12.059 -10.905 1.758 1.00 64.94 87 THR A O 1
ATOM 689 N N . CYS A 1 88 ? 10.865 -9.784 0.227 1.00 69.38 88 CYS A N 1
ATOM 690 C CA . CYS A 1 88 ? 11.991 -9.457 -0.659 1.00 69.38 88 CYS A CA 1
ATOM 691 C C . CYS A 1 88 ? 12.221 -7.937 -0.727 1.00 69.38 88 CYS A C 1
ATOM 693 O O . CYS A 1 88 ? 11.494 -7.144 -0.131 1.00 69.38 88 CYS A O 1
ATOM 695 N N . SER A 1 89 ? 13.216 -7.503 -1.506 1.00 75.56 89 SER A N 1
ATOM 696 C CA . SER A 1 89 ? 13.358 -6.102 -1.943 1.00 75.56 89 SER A CA 1
ATOM 697 C C . SER A 1 89 ? 12.222 -5.642 -2.873 1.00 75.56 89 SER A C 1
ATOM 699 O O . SER A 1 89 ? 12.227 -4.517 -3.357 1.00 75.56 89 SER A O 1
ATOM 701 N N . CYS A 1 90 ? 11.240 -6.499 -3.122 1.00 85.06 90 CYS A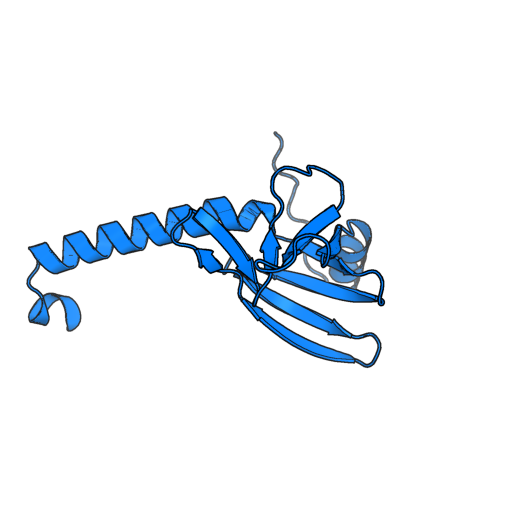 N 1
ATOM 702 C CA . CYS A 1 90 ? 10.062 -6.286 -3.935 1.00 85.06 90 CYS A CA 1
ATOM 703 C C . CYS A 1 90 ? 8.792 -6.469 -3.098 1.00 85.06 90 CYS A C 1
ATOM 705 O O . CYS A 1 90 ? 8.794 -7.157 -2.080 1.00 85.06 90 CYS A O 1
ATOM 707 N N . ILE A 1 91 ? 7.693 -5.871 -3.546 1.00 90.31 91 ILE A N 1
ATOM 708 C CA . ILE A 1 91 ? 6.356 -6.228 -3.079 1.00 90.31 91 ILE A CA 1
ATOM 709 C C . ILE A 1 91 ? 5.565 -6.832 -4.231 1.00 90.31 91 ILE A C 1
ATOM 711 O O . ILE A 1 91 ? 5.684 -6.397 -5.380 1.00 90.31 91 ILE A O 1
ATOM 715 N N . HIS A 1 92 ? 4.773 -7.849 -3.914 1.00 91.62 92 HIS A N 1
ATOM 716 C CA . HIS A 1 92 ? 3.922 -8.526 -4.878 1.00 91.62 92 HIS A CA 1
ATOM 717 C C . HIS A 1 92 ? 2.466 -8.236 -4.544 1.00 91.62 92 HIS A C 1
ATOM 719 O O . HIS A 1 92 ? 2.032 -8.435 -3.412 1.00 91.62 92 HIS A O 1
ATOM 725 N N . TRP A 1 93 ? 1.714 -7.779 -5.532 1.00 92.75 93 TRP A N 1
ATOM 726 C CA . TRP A 1 93 ? 0.273 -7.611 -5.445 1.00 92.75 93 TRP A CA 1
ATOM 727 C C . TRP A 1 93 ? -0.380 -8.706 -6.281 1.00 92.75 93 TRP A C 1
ATOM 729 O O . TRP A 1 93 ? -0.214 -8.730 -7.496 1.00 92.75 93 TRP A O 1
ATOM 739 N N . LEU A 1 94 ? -1.085 -9.631 -5.640 1.00 93.06 94 LEU A N 1
ATOM 740 C CA . LEU A 1 94 ? -1.731 -10.777 -6.278 1.00 93.06 94 LEU A CA 1
ATOM 741 C C . LEU A 1 94 ? -3.182 -10.443 -6.580 1.00 93.06 94 LEU A C 1
ATOM 743 O O . LEU A 1 94 ? -3.886 -9.923 -5.715 1.00 93.06 94 LEU A O 1
ATOM 747 N N . ARG A 1 95 ? -3.664 -10.753 -7.780 1.00 92.06 95 ARG A N 1
ATOM 748 C CA . ARG A 1 95 ? -5.077 -10.553 -8.091 1.00 92.06 95 ARG A CA 1
ATOM 749 C C . ARG A 1 95 ? -5.930 -11.507 -7.250 1.00 92.06 95 ARG A C 1
ATOM 751 O O . ARG A 1 95 ? -5.632 -12.693 -7.158 1.00 92.06 95 ARG A O 1
ATOM 758 N N . LYS A 1 96 ? -7.006 -10.987 -6.653 1.00 83.44 96 LYS A N 1
ATOM 759 C CA . LYS A 1 96 ? -7.886 -11.745 -5.747 1.00 83.44 96 LYS A CA 1
ATOM 760 C C . LYS A 1 96 ? -8.462 -13.013 -6.392 1.00 83.44 96 LYS A C 1
ATOM 762 O O . LYS A 1 96 ? -8.531 -14.041 -5.727 1.00 83.44 96 LYS A O 1
ATOM 767 N N . ASP A 1 97 ? -8.847 -12.923 -7.663 1.00 86.38 97 ASP A N 1
ATOM 768 C CA . ASP A 1 97 ? -9.508 -14.017 -8.391 1.00 86.38 97 ASP A CA 1
ATOM 769 C C . ASP A 1 97 ? -8.520 -14.994 -9.047 1.00 86.38 97 ASP A C 1
ATOM 771 O O . ASP A 1 97 ? -8.892 -16.111 -9.385 1.00 86.38 97 ASP A O 1
ATOM 775 N N . ASP A 1 98 ? -7.276 -14.562 -9.265 1.00 87.50 98 ASP A N 1
ATOM 776 C CA . ASP A 1 98 ? -6.266 -15.312 -10.012 1.00 87.50 98 ASP A CA 1
ATOM 777 C C . ASP A 1 98 ? -4.865 -14.986 -9.464 1.00 87.50 98 ASP A C 1
ATOM 779 O O . ASP A 1 98 ? -4.241 -14.012 -9.901 1.00 87.50 98 ASP A O 1
ATOM 783 N N . PRO A 1 99 ? -4.359 -15.775 -8.498 1.00 81.62 99 PRO A N 1
ATOM 784 C CA . PRO A 1 99 ? -3.066 -15.525 -7.867 1.00 81.62 99 PRO A CA 1
ATOM 785 C C . PRO A 1 99 ? -1.864 -15.641 -8.814 1.00 81.62 99 PRO A C 1
ATOM 787 O O . PRO A 1 99 ? -0.783 -15.171 -8.458 1.00 81.62 99 PRO A O 1
ATOM 790 N N . GLU A 1 100 ? -2.022 -16.236 -10.002 1.00 84.75 100 GLU A N 1
ATOM 791 C CA . GLU A 1 100 ? -0.955 -16.290 -11.009 1.00 84.75 100 GLU A CA 1
ATOM 792 C C . GLU A 1 100 ? -0.731 -14.920 -11.663 1.00 84.75 100 GLU A C 1
ATOM 794 O O . GLU A 1 100 ? 0.377 -14.594 -12.097 1.00 84.75 100 GLU A O 1
ATOM 799 N N . LYS A 1 101 ? -1.760 -14.061 -11.672 1.00 86.44 101 LYS A N 1
ATOM 800 C CA . LYS A 1 101 ? -1.648 -12.672 -12.122 1.00 86.44 101 LYS A CA 1
ATOM 801 C C . LYS A 1 101 ? -1.188 -11.780 -10.974 1.00 86.44 101 LYS A C 1
ATOM 803 O O . LYS A 1 101 ? -1.979 -11.360 -10.127 1.00 86.44 101 LYS A O 1
ATOM 808 N N . ALA A 1 102 ? 0.094 -11.429 -10.999 1.00 88.44 102 ALA A N 1
ATOM 809 C CA . ALA A 1 102 ? 0.717 -10.574 -9.999 1.00 88.44 102 ALA A CA 1
ATOM 810 C C . ALA A 1 102 ? 1.307 -9.293 -10.599 1.00 88.44 102 ALA A C 1
ATOM 812 O O . ALA A 1 102 ? 1.909 -9.303 -11.674 1.00 88.44 102 ALA A O 1
ATOM 813 N N . TRP A 1 103 ? 1.216 -8.191 -9.858 1.00 90.81 103 TRP A N 1
ATOM 814 C CA . TRP A 1 103 ? 2.106 -7.052 -10.043 1.00 90.81 103 TRP A CA 1
ATOM 815 C C . TRP A 1 103 ? 3.300 -7.184 -9.117 1.00 90.81 103 TRP A C 1
ATOM 817 O O . TRP A 1 103 ? 3.148 -7.273 -7.901 1.00 90.81 103 TRP A O 1
ATOM 827 N N . THR A 1 104 ? 4.492 -7.142 -9.695 1.00 91.38 104 THR A N 1
ATOM 828 C CA . THR A 1 104 ? 5.736 -7.084 -8.932 1.00 91.38 104 THR A CA 1
ATOM 829 C C . THR A 1 104 ? 6.272 -5.666 -8.986 1.00 91.38 104 THR A C 1
ATOM 831 O O . THR A 1 104 ? 6.525 -5.121 -10.063 1.00 91.38 104 THR A O 1
ATOM 834 N N . TRP A 1 105 ? 6.416 -5.067 -7.812 1.00 92.12 105 TRP A N 1
ATOM 835 C CA . TRP A 1 105 ? 6.934 -3.723 -7.619 1.00 92.12 105 TRP A CA 1
ATOM 836 C C . TRP A 1 105 ? 8.262 -3.825 -6.884 1.00 92.12 105 TRP A C 1
ATOM 838 O O . TRP A 1 105 ? 8.313 -4.150 -5.698 1.00 92.12 105 TRP A O 1
ATOM 848 N N . SER A 1 106 ? 9.349 -3.555 -7.590 1.00 89.44 106 SER A N 1
ATOM 849 C CA . SER A 1 106 ? 10.688 -3.556 -7.011 1.00 89.44 106 SER A CA 1
ATOM 850 C C . SER A 1 106 ? 10.892 -2.268 -6.225 1.00 89.44 106 SER A C 1
ATOM 852 O O . SER A 1 106 ? 10.628 -1.180 -6.739 1.00 89.44 106 SER A O 1
ATOM 854 N N . ARG A 1 107 ? 11.339 -2.368 -4.971 1.00 83.25 107 ARG A N 1
ATOM 855 C CA . ARG A 1 107 ? 11.650 -1.196 -4.151 1.00 83.25 107 ARG A CA 1
ATOM 856 C C . ARG A 1 107 ? 12.928 -0.569 -4.690 1.00 83.25 107 ARG A C 1
ATOM 858 O O . ARG A 1 107 ? 13.991 -1.184 -4.644 1.00 83.25 107 ARG A O 1
ATOM 865 N N . ASP A 1 108 ? 12.827 0.661 -5.175 1.00 71.56 108 ASP A N 1
ATOM 866 C CA . ASP A 1 108 ? 13.987 1.383 -5.683 1.00 71.56 108 ASP A CA 1
ATOM 867 C C . ASP A 1 108 ? 14.488 2.383 -4.634 1.00 71.56 108 ASP A C 1
ATOM 869 O O . ASP A 1 108 ? 13.974 3.495 -4.466 1.00 71.56 108 ASP A O 1
ATOM 873 N N . ASN A 1 109 ? 15.523 1.965 -3.905 1.00 64.94 109 ASN A N 1
ATOM 874 C CA . ASN A 1 109 ? 16.199 2.817 -2.929 1.00 64.94 109 ASN A CA 1
ATOM 875 C C . ASN A 1 109 ? 16.991 3.951 -3.604 1.00 64.94 109 ASN A C 1
ATOM 877 O O . ASN A 1 109 ? 17.210 4.991 -2.984 1.00 64.94 109 ASN A O 1
ATOM 881 N N . THR A 1 110 ? 17.396 3.784 -4.868 1.00 67.31 110 THR A N 1
ATOM 882 C CA . THR A 1 110 ? 18.145 4.792 -5.629 1.00 67.31 110 THR A CA 1
ATOM 883 C C . THR A 1 110 ? 17.226 5.859 -6.210 1.00 67.31 110 THR A C 1
ATOM 885 O O . THR A 1 110 ? 17.587 7.035 -6.184 1.00 67.31 110 THR A O 1
ATOM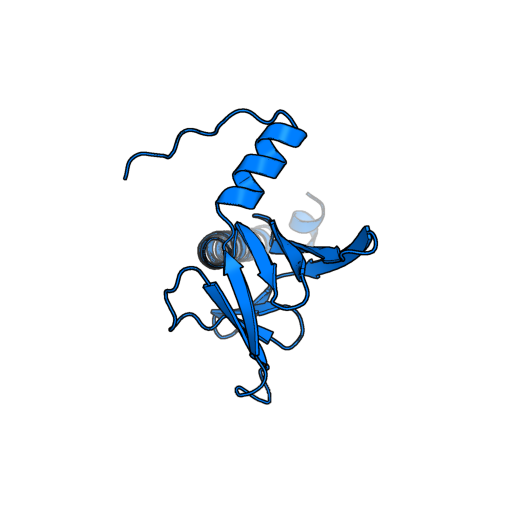 888 N N . LEU A 1 111 ? 16.012 5.496 -6.643 1.00 65.75 111 LEU A N 1
ATOM 889 C CA . LEU A 1 111 ? 15.005 6.451 -7.114 1.00 65.75 111 LEU A CA 1
ATOM 890 C C . LEU A 1 111 ? 14.642 7.443 -6.020 1.00 65.75 111 LEU A C 1
ATOM 892 O O . LEU A 1 111 ? 14.549 8.636 -6.274 1.00 65.75 111 LEU A O 1
ATOM 896 N N . ARG A 1 112 ? 14.491 6.960 -4.784 1.00 62.41 112 ARG A N 1
ATOM 897 C CA . ARG A 1 112 ? 14.225 7.820 -3.630 1.00 62.41 112 ARG A CA 1
ATOM 898 C C . ARG A 1 112 ? 15.339 8.848 -3.433 1.00 62.41 112 ARG A C 1
ATOM 900 O O . ARG A 1 112 ? 15.045 10.015 -3.196 1.00 62.41 112 ARG A O 1
ATOM 907 N N . SER A 1 113 ? 16.598 8.433 -3.571 1.00 62.19 113 SER A N 1
ATOM 908 C CA . SER A 1 113 ? 17.758 9.328 -3.504 1.00 62.19 113 SER A CA 1
ATOM 909 C C . SER A 1 113 ? 17.803 10.307 -4.680 1.00 62.19 113 SER A C 1
ATOM 911 O O . SER A 1 113 ? 18.065 11.485 -4.469 1.00 62.19 113 SER A O 1
ATOM 913 N N . ARG A 1 114 ? 17.490 9.865 -5.905 1.00 65.69 114 ARG A N 1
ATOM 914 C CA . ARG A 1 114 ? 17.446 10.726 -7.102 1.00 65.69 114 ARG A CA 1
ATOM 915 C C . ARG A 1 114 ? 16.307 11.742 -7.046 1.00 65.69 114 ARG A C 1
ATOM 917 O O . ARG A 1 114 ? 16.539 12.908 -7.333 1.00 65.69 114 ARG A O 1
ATOM 924 N N . ILE A 1 115 ? 15.110 11.326 -6.625 1.00 64.88 115 ILE A N 1
ATOM 925 C CA . ILE A 1 115 ? 13.973 12.221 -6.374 1.00 64.88 115 ILE A CA 1
ATOM 926 C C . ILE A 1 115 ? 14.360 13.232 -5.298 1.00 64.88 115 ILE A C 1
ATOM 928 O O . ILE A 1 115 ? 14.182 14.416 -5.526 1.00 64.88 115 ILE A O 1
ATOM 932 N N . ARG A 1 116 ? 14.965 12.797 -4.184 1.00 61.62 116 ARG A N 1
ATOM 933 C CA . ARG A 1 116 ? 15.433 13.696 -3.117 1.00 61.62 116 ARG A CA 1
ATOM 934 C C . ARG A 1 116 ? 16.431 14.744 -3.625 1.00 61.62 116 ARG A C 1
ATOM 936 O O . ARG A 1 116 ? 16.300 15.911 -3.279 1.00 61.62 116 ARG A O 1
ATOM 943 N N . ILE A 1 117 ? 17.404 14.340 -4.447 1.00 60.16 117 ILE A N 1
ATOM 944 C CA . ILE A 1 117 ? 18.362 15.265 -5.078 1.00 60.16 117 ILE A CA 1
ATOM 945 C C . ILE A 1 117 ? 17.630 16.245 -6.006 1.00 60.16 117 ILE A C 1
ATOM 947 O O . ILE A 1 117 ? 17.924 17.435 -5.987 1.00 60.16 117 ILE A O 1
ATOM 951 N N . ALA A 1 118 ? 16.659 15.764 -6.784 1.00 58.62 118 ALA A N 1
ATOM 952 C CA . ALA A 1 118 ? 15.900 16.584 -7.724 1.00 58.62 118 ALA A CA 1
ATOM 953 C C . ALA A 1 118 ? 14.900 17.544 -7.048 1.00 58.62 118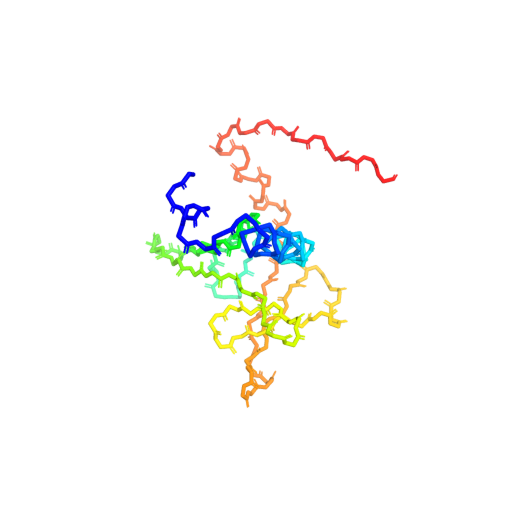 ALA A C 1
ATOM 955 O O . ALA A 1 118 ? 14.634 18.612 -7.590 1.00 58.62 118 ALA A O 1
ATOM 956 N N . THR A 1 119 ? 14.334 17.185 -5.890 1.00 61.50 119 THR A N 1
ATOM 957 C CA . THR A 1 119 ? 13.318 17.983 -5.176 1.00 61.50 119 THR A CA 1
ATOM 958 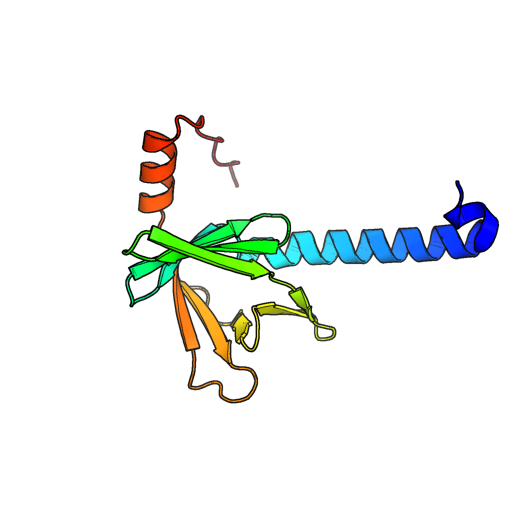C C . THR A 1 119 ? 13.877 18.819 -4.025 1.00 61.50 119 THR A C 1
ATOM 960 O O . THR A 1 119 ? 13.147 19.640 -3.476 1.00 61.50 119 THR A O 1
ATOM 963 N N . GLY A 1 120 ? 15.146 18.632 -3.646 1.00 47.09 120 GLY A N 1
ATOM 964 C CA . GLY A 1 120 ? 15.801 19.399 -2.582 1.00 47.09 120 GLY A CA 1
ATOM 965 C C . GLY A 1 120 ? 15.315 19.079 -1.162 1.00 47.09 120 GLY A C 1
ATOM 966 O O . GLY A 1 120 ? 15.578 19.851 -0.242 1.00 47.09 120 GLY A O 1
ATOM 967 N N . GLU A 1 121 ? 14.604 17.966 -0.948 1.00 51.56 121 GLU A N 1
ATOM 968 C CA . GLU A 1 121 ? 14.137 17.589 0.393 1.00 51.56 121 GLU A CA 1
ATOM 969 C C . GLU A 1 121 ? 15.306 17.152 1.303 1.00 51.56 121 GLU A C 1
ATOM 971 O O . GLU A 1 121 ? 16.129 16.319 0.901 1.00 51.56 121 GLU A O 1
ATOM 976 N N . PRO A 1 122 ? 15.379 17.632 2.560 1.00 49.12 122 PRO A N 1
ATOM 977 C CA . PRO A 1 122 ? 16.439 17.245 3.482 1.00 49.12 122 PRO A CA 1
ATOM 978 C C . PRO A 1 122 ? 16.368 15.756 3.848 1.00 49.12 122 PRO A C 1
ATOM 980 O O . PRO A 1 122 ? 15.307 15.120 3.894 1.00 49.12 122 PRO A O 1
ATOM 983 N N . ALA A 1 123 ? 17.533 15.171 4.124 1.00 52.25 123 ALA A N 1
ATOM 984 C CA . ALA A 1 123 ? 17.621 13.785 4.544 1.00 52.25 123 ALA A CA 1
ATOM 985 C C . ALA A 1 123 ? 17.011 13.600 5.941 1.00 52.25 123 ALA A C 1
ATOM 987 O O . ALA A 1 123 ? 17.593 14.019 6.933 1.00 52.25 123 ALA A O 1
ATOM 988 N N . VAL A 1 124 ? 15.851 12.939 6.031 1.00 53.97 124 VAL A N 1
ATOM 989 C CA . VAL A 1 124 ? 15.350 12.438 7.320 1.00 53.97 124 VAL A CA 1
ATOM 990 C C . VAL A 1 124 ? 16.359 11.403 7.829 1.00 53.97 124 VAL A C 1
ATOM 992 O O . VAL A 1 124 ? 16.610 10.437 7.092 1.00 53.97 124 VAL A O 1
ATOM 995 N N . PRO A 1 125 ? 16.955 11.587 9.023 1.00 43.97 125 PRO A N 1
ATOM 996 C CA . PRO A 1 125 ? 17.893 10.623 9.574 1.00 43.97 125 PRO A CA 1
ATOM 997 C C . PRO A 1 125 ? 17.190 9.274 9.711 1.00 43.97 125 PRO A C 1
ATOM 999 O O . PRO A 1 125 ? 16.030 9.196 10.125 1.00 43.97 125 PRO A O 1
ATOM 1002 N N . ALA A 1 126 ? 17.884 8.210 9.311 1.00 45.47 126 ALA A N 1
ATOM 1003 C CA . ALA A 1 126 ? 17.446 6.861 9.616 1.00 45.47 126 ALA A CA 1
ATOM 1004 C C . ALA A 1 126 ? 17.332 6.770 11.142 1.00 45.47 126 ALA A C 1
ATOM 1006 O O . ALA A 1 126 ? 18.331 6.928 11.839 1.00 45.47 126 ALA A O 1
ATOM 1007 N N . ALA A 1 127 ? 16.113 6.598 11.657 1.00 40.75 127 ALA A N 1
ATOM 1008 C CA . ALA A 1 127 ? 15.927 6.277 13.061 1.00 40.75 127 ALA A CA 1
ATOM 1009 C C . ALA A 1 127 ? 16.719 4.993 13.327 1.00 40.75 127 ALA A C 1
ATOM 1011 O O . ALA A 1 127 ? 16.458 3.971 12.689 1.00 40.75 127 ALA A O 1
ATOM 1012 N N . ALA A 1 128 ? 17.735 5.105 14.183 1.00 38.03 128 ALA A N 1
ATOM 1013 C CA . ALA A 1 128 ? 18.520 3.983 14.661 1.00 38.03 128 ALA A CA 1
ATOM 1014 C C . ALA A 1 128 ? 17.558 2.950 15.263 1.00 38.03 128 ALA A C 1
ATOM 1016 O O . ALA A 1 128 ? 16.730 3.300 16.107 1.00 38.03 128 ALA A O 1
ATOM 1017 N N . ALA A 1 129 ? 17.622 1.729 14.735 1.00 36.28 129 ALA A N 1
ATOM 1018 C CA . ALA A 1 129 ? 17.006 0.554 15.334 1.00 36.28 129 ALA A CA 1
ATOM 1019 C C . ALA A 1 129 ? 17.890 0.046 16.474 1.00 36.28 129 ALA A C 1
ATOM 1021 O O . ALA A 1 129 ? 19.130 0.172 16.334 1.00 36.28 129 ALA A O 1
#

Sequence (129 aa):
DMARRRLGDAKFDVLLDEAEALAKKFKTRITKARGFFQSGNGIVWQVLPEGSVKGLHQDGSRIRDKVQVTGDDRLQIGPFVLDEKKTCSCIHWLRKDDPEKAWTWSRDNTLRSRIRIATGEPAVPAAAA

Organism: Polarella glacialis (NCBI:txid89957)

Foldseek 3Di:
DVVCVVQPVVRVVVVVVVVVVQLVLLLVLLVVVAAWWAWPQGWIWGQDSQFWIWIAHPVGDIDIWGWDQDPVRWTDTDQWTWDPVDDDQWIWTAGPVGRVDITIIHHDPVVVVVVCVVVVDDDDDDDDD

pLDDT: mean 82.35, std 14.0, range [36.28, 94.94]